Protein AF-A0A7V4E7H7-F1 (afdb_monomer)

Structure (mmCIF, N/CA/C/O backbone):
data_AF-A0A7V4E7H7-F1
#
_entry.id   AF-A0A7V4E7H7-F1
#
loop_
_atom_site.group_PDB
_atom_site.id
_atom_site.type_symbol
_atom_site.label_atom_id
_atom_site.label_alt_id
_atom_site.label_comp_id
_atom_site.label_asym_id
_atom_site.label_entity_id
_atom_site.label_seq_id
_atom_site.pdbx_PDB_ins_code
_atom_site.Cartn_x
_atom_site.Cartn_y
_atom_site.Cartn_z
_atom_site.occupancy
_atom_site.B_iso_or_equiv
_atom_site.auth_seq_id
_atom_site.auth_comp_id
_atom_site.auth_asym_id
_atom_site.auth_atom_id
_atom_site.pdbx_PDB_model_num
ATOM 1 N N . PRO A 1 1 ? 11.490 8.007 11.553 1.00 39.88 1 PRO A N 1
ATOM 2 C CA . PRO A 1 1 ? 11.830 9.048 10.558 1.00 39.88 1 PRO A CA 1
ATOM 3 C C . PRO A 1 1 ? 13.216 8.786 9.950 1.00 39.88 1 PRO A C 1
ATOM 5 O O . PRO A 1 1 ? 14.238 9.149 10.522 1.00 39.88 1 PRO A O 1
ATOM 8 N N . THR A 1 2 ? 13.261 8.087 8.823 1.00 44.75 2 THR A N 1
ATOM 9 C CA . THR A 1 2 ? 14.496 7.808 8.080 1.00 44.75 2 THR A CA 1
ATOM 10 C C . THR A 1 2 ? 14.457 8.633 6.800 1.00 44.75 2 THR A C 1
ATOM 12 O O . THR A 1 2 ? 13.704 8.314 5.892 1.00 44.75 2 THR A O 1
ATOM 15 N N . GLY A 1 3 ? 15.198 9.746 6.807 1.00 55.88 3 GLY A N 1
ATOM 16 C CA . GLY A 1 3 ? 15.092 10.848 5.844 1.00 55.88 3 GLY A CA 1
ATOM 17 C C . GLY A 1 3 ? 15.565 10.583 4.409 1.00 55.88 3 GLY A C 1
ATOM 18 O O . GLY A 1 3 ? 15.688 9.442 3.971 1.00 55.88 3 GLY A O 1
ATOM 19 N N . GLU A 1 4 ? 15.881 11.686 3.717 1.00 54.69 4 GLU A N 1
ATOM 20 C CA . GLU A 1 4 ? 16.181 11.894 2.278 1.00 54.69 4 GLU A CA 1
ATOM 21 C C . GLU A 1 4 ? 17.037 10.826 1.562 1.00 54.69 4 GLU A C 1
ATOM 23 O O . GLU A 1 4 ? 17.050 10.727 0.337 1.00 54.69 4 GLU A O 1
ATOM 28 N N . LYS A 1 5 ? 17.753 9.972 2.300 1.00 52.47 5 LYS A N 1
ATOM 29 C CA . LYS A 1 5 ? 18.496 8.827 1.752 1.00 52.47 5 LYS A CA 1
ATOM 30 C C . LYS A 1 5 ? 17.596 7.675 1.277 1.00 52.47 5 LYS A C 1
ATOM 32 O O . LYS A 1 5 ? 18.123 6.724 0.697 1.00 52.47 5 LYS A O 1
ATOM 37 N N . GLN A 1 6 ? 16.286 7.716 1.536 1.00 53.31 6 GLN A N 1
ATOM 38 C CA . GLN A 1 6 ? 15.324 6.726 1.035 1.00 53.31 6 GLN A CA 1
ATOM 39 C C . GLN A 1 6 ? 14.874 6.974 -0.415 1.00 53.31 6 GLN A C 1
ATOM 41 O O . GLN A 1 6 ? 14.474 6.016 -1.069 1.00 53.31 6 GLN A O 1
ATOM 46 N N . ASP A 1 7 ? 15.026 8.194 -0.946 1.00 55.38 7 ASP A N 1
ATOM 47 C CA . ASP A 1 7 ? 14.560 8.546 -2.300 1.00 55.38 7 ASP A CA 1
ATOM 48 C C . ASP A 1 7 ? 15.535 8.176 -3.429 1.00 55.38 7 ASP A C 1
ATOM 50 O O . ASP A 1 7 ? 15.180 8.198 -4.608 1.00 55.38 7 ASP A O 1
ATOM 54 N N . LYS A 1 8 ? 16.778 7.800 -3.107 1.00 65.00 8 LYS A N 1
ATOM 55 C CA . LYS A 1 8 ? 17.743 7.379 -4.131 1.00 65.00 8 LYS A CA 1
ATOM 56 C C . LYS A 1 8 ? 17.491 5.924 -4.525 1.00 65.00 8 LYS A C 1
ATOM 58 O O . LYS A 1 8 ? 17.772 5.015 -3.739 1.00 65.00 8 LYS A O 1
ATOM 63 N N . ARG A 1 9 ? 17.012 5.709 -5.759 1.00 77.00 9 ARG A N 1
ATOM 64 C CA . ARG A 1 9 ? 16.919 4.375 -6.376 1.00 77.00 9 ARG A CA 1
ATOM 65 C C . ARG A 1 9 ? 18.272 3.667 -6.289 1.00 77.00 9 ARG A C 1
ATOM 67 O O . ARG A 1 9 ? 19.307 4.239 -6.621 1.00 77.00 9 ARG A O 1
ATOM 74 N N . ALA A 1 10 ? 18.245 2.426 -5.823 1.00 79.44 10 ALA A N 1
ATOM 75 C CA . ALA A 1 10 ? 19.404 1.560 -5.643 1.00 79.44 10 ALA A CA 1
ATOM 76 C C . ALA A 1 10 ? 19.094 0.195 -6.266 1.00 79.44 10 ALA A C 1
ATOM 78 O O . ALA A 1 10 ? 19.062 -0.832 -5.582 1.00 79.44 10 ALA A O 1
ATOM 79 N N . VAL A 1 11 ? 18.788 0.217 -7.565 1.00 80.12 11 VAL A N 1
ATOM 80 C CA . VAL A 1 11 ? 18.582 -0.991 -8.367 1.00 80.12 11 VAL A CA 1
ATOM 81 C C . VAL A 1 11 ? 19.910 -1.745 -8.389 1.00 80.12 11 VAL A C 1
ATOM 83 O O . VAL A 1 11 ? 20.896 -1.274 -8.949 1.00 80.12 11 VAL A O 1
ATOM 86 N N . ASP A 1 12 ? 19.954 -2.879 -7.694 1.00 87.81 12 ASP A N 1
ATOM 87 C CA . ASP A 1 12 ? 21.161 -3.685 -7.510 1.00 87.81 12 ASP A CA 1
ATOM 88 C C . ASP A 1 12 ? 20.861 -5.176 -7.725 1.00 87.81 12 ASP A C 1
ATOM 90 O O . ASP A 1 12 ? 19.860 -5.539 -8.349 1.00 87.81 12 ASP A O 1
ATOM 94 N N . TRP A 1 13 ? 21.722 -6.062 -7.221 1.00 90.81 13 TRP A N 1
ATOM 95 C CA . TRP A 1 13 ? 21.566 -7.514 -7.336 1.00 90.81 13 TRP A CA 1
ATOM 96 C C . TRP A 1 13 ? 20.204 -8.038 -6.849 1.00 90.81 13 TRP A C 1
ATOM 98 O O . TRP A 1 13 ? 19.776 -9.101 -7.299 1.00 90.81 13 TRP A O 1
ATOM 108 N N . ARG A 1 14 ? 19.495 -7.310 -5.971 1.00 92.69 14 ARG A N 1
ATOM 109 C CA . ARG A 1 14 ? 18.148 -7.670 -5.497 1.00 92.69 14 ARG A CA 1
ATOM 110 C C . ARG A 1 14 ? 17.103 -7.660 -6.605 1.00 92.69 14 ARG A C 1
ATOM 112 O O . ARG A 1 14 ? 16.120 -8.387 -6.492 1.00 92.69 14 ARG A O 1
ATOM 119 N N . SER A 1 15 ? 17.330 -6.916 -7.688 1.00 91.81 15 SER A N 1
ATOM 120 C CA . SER A 1 15 ? 16.416 -6.825 -8.838 1.00 91.81 15 SER A CA 1
ATOM 121 C C . SER A 1 15 ? 16.088 -8.197 -9.426 1.00 91.81 15 SER A C 1
ATOM 123 O O . SER A 1 15 ? 14.973 -8.417 -9.888 1.00 91.81 15 SER A O 1
ATOM 125 N N . ARG A 1 16 ? 17.009 -9.166 -9.314 1.00 93.94 16 ARG A N 1
ATOM 126 C CA . ARG A 1 16 ? 16.781 -10.555 -9.742 1.00 93.94 16 ARG A CA 1
ATOM 127 C C . ARG A 1 16 ? 15.549 -11.195 -9.094 1.00 93.94 16 ARG A C 1
ATOM 129 O O . ARG A 1 16 ? 14.890 -12.008 -9.729 1.00 93.94 16 ARG A O 1
ATOM 136 N N . TYR A 1 17 ? 15.222 -10.821 -7.855 1.00 95.38 17 TYR A N 1
ATOM 137 C CA . TYR A 1 17 ? 14.056 -11.350 -7.146 1.00 95.38 17 TYR A CA 1
ATOM 138 C C . TYR A 1 17 ? 12.751 -10.740 -7.650 1.00 95.38 17 TYR A C 1
ATOM 140 O O . TYR A 1 17 ? 11.761 -11.452 -7.769 1.00 95.38 17 TYR A O 1
ATOM 148 N N . TYR A 1 18 ? 12.767 -9.451 -7.999 1.00 96.31 18 TYR A N 1
ATOM 149 C CA . TYR A 1 18 ? 11.622 -8.777 -8.613 1.00 96.31 18 TYR A CA 1
ATOM 150 C C . TYR A 1 18 ? 11.319 -9.379 -9.985 1.00 96.31 18 TYR A C 1
ATOM 152 O O . TYR A 1 18 ? 10.167 -9.6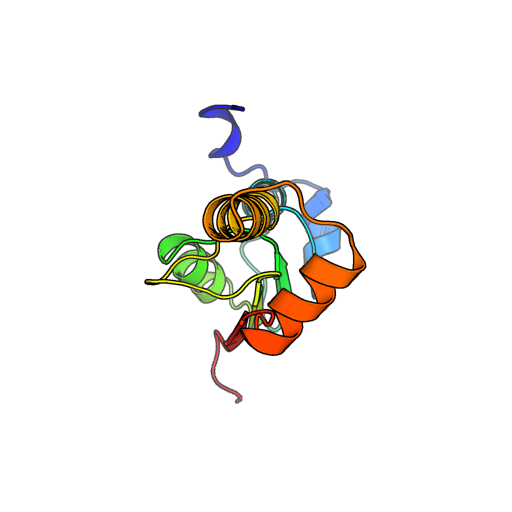61 -10.293 1.00 96.31 18 TYR A O 1
ATOM 160 N N . LEU A 1 19 ? 12.359 -9.625 -10.788 1.00 93.56 19 LEU A N 1
ATOM 161 C CA . LEU A 1 19 ? 12.221 -10.224 -12.116 1.00 93.56 19 LEU A CA 1
ATOM 162 C C . LEU A 1 19 ? 11.710 -11.669 -12.050 1.00 93.56 19 LEU A C 1
ATOM 164 O O . LEU A 1 19 ? 10.857 -12.039 -12.853 1.00 93.56 19 LEU A O 1
ATOM 168 N N . TRP A 1 20 ? 12.176 -12.457 -11.078 1.00 95.44 20 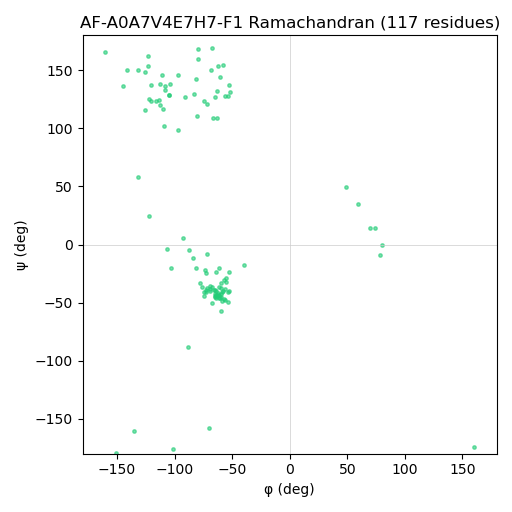TRP A N 1
ATOM 169 C CA . TRP A 1 20 ? 11.735 -13.840 -10.876 1.00 95.44 20 TRP A CA 1
ATOM 170 C C . TRP A 1 20 ? 10.288 -13.958 -10.373 1.00 95.44 20 TRP A C 1
ATOM 172 O O . TRP A 1 20 ? 9.571 -14.849 -10.811 1.00 95.44 20 TRP A O 1
ATOM 182 N N . ALA A 1 21 ? 9.857 -13.088 -9.457 1.00 96.88 21 ALA A N 1
ATOM 183 C CA . ALA A 1 21 ? 8.583 -13.256 -8.762 1.00 96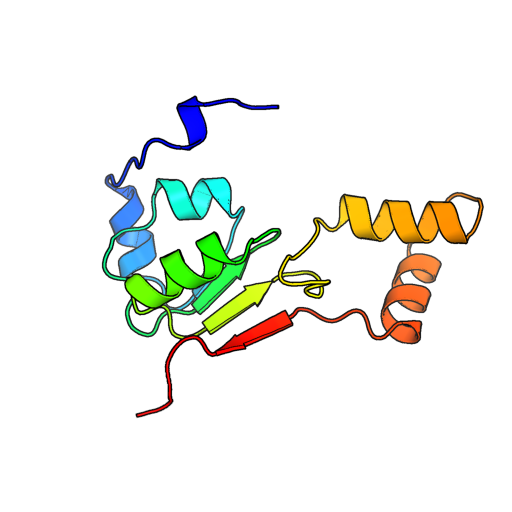.88 21 ALA A CA 1
ATOM 184 C C . ALA A 1 21 ? 7.373 -12.771 -9.577 1.00 96.88 21 ALA A C 1
ATOM 186 O O . ALA A 1 21 ? 7.424 -11.708 -10.198 1.00 96.88 21 ALA A O 1
ATOM 187 N N . ASP A 1 22 ? 6.251 -13.487 -9.491 1.00 97.31 22 ASP A N 1
ATOM 188 C CA . ASP A 1 22 ? 4.949 -13.021 -9.997 1.00 97.31 22 ASP A CA 1
ATOM 189 C C . ASP A 1 22 ? 4.292 -12.005 -9.049 1.00 97.31 22 ASP A C 1
ATOM 191 O O . ASP A 1 22 ? 3.621 -11.064 -9.480 1.00 97.31 22 ASP A O 1
ATOM 195 N N . VAL A 1 23 ? 4.523 -12.179 -7.742 1.00 98.00 23 VAL A N 1
ATOM 196 C CA . VAL A 1 23 ? 4.021 -11.314 -6.670 1.00 98.00 23 VAL A CA 1
ATOM 197 C C . VAL A 1 23 ? 5.192 -10.773 -5.859 1.00 98.00 23 VAL A C 1
ATOM 199 O O . VAL A 1 23 ? 5.986 -11.534 -5.307 1.00 98.00 23 VAL A O 1
ATOM 202 N N . VAL A 1 24 ? 5.272 -9.451 -5.741 1.00 97.75 24 VAL A N 1
ATOM 203 C CA . VAL A 1 24 ? 6.254 -8.753 -4.909 1.00 97.75 24 VAL A CA 1
ATOM 204 C C . VAL A 1 24 ? 5.534 -8.121 -3.725 1.00 97.75 24 VAL A C 1
ATOM 206 O O . VAL A 1 24 ? 4.694 -7.241 -3.903 1.00 97.75 24 VAL A O 1
ATOM 209 N N . ALA A 1 25 ? 5.865 -8.567 -2.515 1.00 97.44 25 ALA A N 1
ATOM 210 C CA . ALA A 1 25 ? 5.230 -8.109 -1.286 1.00 97.44 25 ALA A CA 1
ATOM 211 C C . ALA A 1 25 ? 6.243 -7.475 -0.327 1.00 97.44 25 ALA A C 1
ATOM 213 O O . ALA A 1 25 ? 7.340 -8.005 -0.143 1.00 97.44 25 ALA A O 1
ATOM 214 N N . GLY A 1 26 ? 5.882 -6.356 0.302 1.00 95.06 26 GLY A N 1
ATOM 215 C CA . GLY A 1 26 ? 6.744 -5.707 1.289 1.00 95.06 26 GLY A CA 1
ATOM 216 C C . GLY A 1 26 ? 6.422 -4.241 1.550 1.00 95.06 26 GLY A C 1
ATOM 217 O O . GLY A 1 26 ? 5.441 -3.694 1.046 1.00 95.06 26 GLY A O 1
ATOM 218 N N . ASP A 1 27 ? 7.275 -3.604 2.350 1.00 94.62 27 ASP A N 1
ATOM 219 C CA . ASP A 1 27 ? 7.200 -2.172 2.642 1.00 94.62 27 ASP A CA 1
ATOM 220 C C . ASP A 1 27 ? 7.414 -1.325 1.380 1.00 94.62 27 ASP A C 1
ATOM 222 O O . ASP A 1 27 ? 8.373 -1.550 0.638 1.00 94.62 27 ASP A O 1
ATOM 226 N N . TRP A 1 28 ? 6.547 -0.334 1.154 1.00 94.88 28 TRP A N 1
ATOM 227 C CA . TRP A 1 28 ? 6.547 0.444 -0.082 1.00 94.88 28 TRP A CA 1
ATOM 228 C C . TRP A 1 28 ? 7.889 1.123 -0.365 1.00 94.88 28 TRP A C 1
ATOM 230 O O . TRP A 1 28 ? 8.410 1.017 -1.477 1.00 94.88 28 TRP A O 1
ATOM 240 N N . HIS A 1 29 ? 8.484 1.781 0.631 1.00 92.38 29 HIS A N 1
ATOM 241 C CA . HIS A 1 29 ? 9.748 2.489 0.441 1.00 92.38 29 HIS A CA 1
ATOM 242 C C . HIS A 1 29 ? 10.885 1.523 0.106 1.00 92.38 29 HIS A C 1
ATOM 244 O O . HIS A 1 29 ? 11.711 1.815 -0.764 1.00 92.38 29 HIS A O 1
ATOM 250 N N . TYR A 1 30 ? 10.915 0.354 0.751 1.00 92.56 30 TYR A N 1
ATOM 251 C CA . TYR A 1 30 ? 11.890 -0.684 0.433 1.00 92.56 30 TYR A CA 1
ATOM 252 C C . TYR A 1 30 ? 11.705 -1.234 -0.984 1.00 92.56 30 TYR A C 1
ATOM 254 O O . TYR A 1 30 ? 12.683 -1.355 -1.727 1.00 92.56 30 TYR A O 1
ATOM 262 N N . LEU A 1 31 ? 10.457 -1.523 -1.370 1.00 95.19 31 LEU A N 1
ATOM 263 C CA . LEU A 1 31 ? 10.131 -2.003 -2.708 1.00 95.19 31 LEU A CA 1
ATOM 264 C C . LEU A 1 31 ? 10.547 -0.977 -3.764 1.00 95.19 31 LEU A C 1
ATOM 266 O O . LEU A 1 31 ? 11.382 -1.276 -4.614 1.00 95.19 31 LEU A O 1
ATOM 270 N N . LYS A 1 32 ? 10.036 0.255 -3.669 1.00 94.81 32 LYS A N 1
ATOM 271 C CA . LYS A 1 32 ? 10.297 1.354 -4.614 1.00 94.81 32 LYS A CA 1
ATOM 272 C C . LYS A 1 32 ? 11.790 1.598 -4.832 1.00 94.81 32 LYS A C 1
ATOM 274 O O . LYS A 1 32 ? 12.225 1.829 -5.959 1.00 94.81 32 LYS A O 1
ATOM 279 N N . ARG A 1 33 ? 12.592 1.512 -3.767 1.00 92.38 33 ARG A N 1
ATOM 280 C CA . ARG A 1 33 ? 14.042 1.739 -3.818 1.00 92.38 33 ARG A CA 1
ATOM 281 C C . ARG A 1 33 ? 14.788 0.722 -4.682 1.00 92.38 33 ARG A C 1
ATOM 283 O O . ARG A 1 33 ? 15.740 1.107 -5.364 1.00 92.38 33 ARG A O 1
ATOM 290 N N . HIS A 1 34 ? 14.401 -0.549 -4.619 1.00 93.50 34 HIS A N 1
ATOM 291 C CA . HIS A 1 34 ? 15.106 -1.658 -5.273 1.00 93.50 34 HIS A CA 1
ATOM 292 C C . HIS A 1 34 ? 14.375 -2.209 -6.506 1.00 93.50 34 HIS A C 1
ATOM 294 O O . HIS A 1 34 ? 14.909 -3.084 -7.184 1.00 93.50 34 HIS A O 1
ATOM 300 N N . MET A 1 35 ? 13.179 -1.699 -6.801 1.00 95.38 35 MET A N 1
ATOM 301 C CA . MET A 1 35 ? 12.365 -2.118 -7.936 1.00 95.38 35 MET A CA 1
ATOM 302 C C . MET A 1 35 ? 13.058 -1.779 -9.271 1.00 95.38 35 MET A C 1
ATOM 304 O O . MET A 1 35 ? 13.426 -0.612 -9.483 1.00 95.38 35 MET A O 1
ATOM 308 N N . PRO A 1 36 ? 13.232 -2.760 -10.179 1.00 94.94 36 PRO A N 1
ATOM 309 C CA . PRO A 1 36 ? 13.698 -2.501 -11.539 1.00 94.94 36 PRO A CA 1
ATOM 310 C C . PRO A 1 36 ? 12.647 -1.712 -12.335 1.00 94.94 36 PRO A C 1
ATOM 312 O O . PRO A 1 36 ? 11.514 -1.537 -11.894 1.00 94.94 36 PRO A O 1
ATOM 315 N N . ASP A 1 37 ? 13.017 -1.212 -13.512 1.00 93.44 37 ASP A N 1
ATOM 316 C CA . ASP A 1 37 ? 12.050 -0.535 -14.387 1.00 93.44 37 ASP A CA 1
ATOM 317 C C . ASP A 1 37 ? 11.076 -1.509 -15.054 1.00 93.44 37 ASP A C 1
ATOM 319 O O . ASP A 1 37 ? 9.948 -1.131 -15.344 1.00 93.44 37 ASP A O 1
ATOM 323 N N . GLU A 1 38 ? 11.469 -2.773 -15.213 1.00 92.88 38 GLU A N 1
ATOM 324 C CA . GLU A 1 38 ? 10.659 -3.804 -15.856 1.00 92.88 38 GLU A CA 1
ATOM 325 C C . GLU A 1 38 ? 9.892 -4.656 -14.840 1.00 92.88 38 GLU A C 1
ATOM 327 O O . GLU A 1 38 ? 10.426 -5.600 -14.256 1.00 92.88 38 GLU A O 1
ATOM 332 N N . MET A 1 39 ? 8.613 -4.331 -14.636 1.00 97.12 39 MET A N 1
ATOM 333 C CA . MET A 1 39 ? 7.700 -5.038 -13.730 1.00 97.12 39 MET A CA 1
ATOM 334 C C . MET A 1 39 ? 6.447 -5.578 -14.445 1.00 97.12 39 MET A C 1
ATOM 336 O O . MET A 1 39 ? 5.410 -5.798 -13.815 1.00 97.12 39 MET A O 1
ATOM 340 N N . TRP A 1 40 ? 6.547 -5.810 -15.757 1.00 96.00 40 TRP A N 1
ATOM 341 C CA . TRP A 1 40 ? 5.435 -6.196 -16.628 1.00 96.00 40 TRP A CA 1
ATOM 342 C C . TRP A 1 40 ? 4.681 -7.425 -16.116 1.00 96.00 40 TRP A C 1
ATOM 344 O O . TRP A 1 40 ? 5.272 -8.468 -15.839 1.00 96.00 40 TRP A O 1
ATOM 354 N N . GLY A 1 41 ? 3.359 -7.296 -15.996 1.00 95.19 41 GLY A N 1
ATOM 355 C CA . GLY A 1 41 ? 2.466 -8.399 -15.626 1.00 95.19 41 GLY A CA 1
ATOM 356 C C . GLY A 1 41 ? 2.446 -8.741 -14.132 1.00 95.19 41 GLY A C 1
ATOM 357 O O . GLY A 1 41 ? 1.584 -9.506 -13.701 1.00 95.19 41 GLY A O 1
ATOM 358 N N . LYS A 1 42 ? 3.349 -8.163 -13.331 1.00 97.50 42 LYS A N 1
ATOM 359 C CA . LYS A 1 42 ? 3.533 -8.521 -11.919 1.00 97.50 42 LYS A CA 1
ATOM 360 C C . LYS A 1 42 ? 2.491 -7.880 -11.015 1.00 97.50 42 LYS A C 1
ATOM 362 O O . LYS A 1 42 ? 1.887 -6.857 -11.346 1.00 97.50 42 LYS A O 1
ATOM 367 N N . MET A 1 43 ? 2.324 -8.466 -9.836 1.00 98.38 43 MET A N 1
ATOM 368 C CA . MET A 1 43 ? 1.467 -7.948 -8.777 1.00 98.38 43 MET A CA 1
ATOM 369 C C . MET A 1 43 ? 2.310 -7.400 -7.625 1.00 98.38 43 MET A C 1
ATOM 371 O O . MET A 1 43 ? 3.278 -8.032 -7.204 1.00 98.38 43 MET A O 1
ATOM 375 N N . VAL A 1 44 ? 1.942 -6.232 -7.099 1.00 98.38 44 VAL A N 1
ATOM 376 C CA . VAL A 1 44 ? 2.606 -5.610 -5.945 1.00 98.38 44 VAL A CA 1
ATOM 377 C C . VAL A 1 44 ? 1.644 -5.569 -4.765 1.00 98.38 44 VAL A C 1
ATOM 379 O O . VAL A 1 44 ? 0.560 -5.008 -4.885 1.00 98.38 44 VAL A O 1
ATOM 382 N N . LEU A 1 45 ? 2.042 -6.137 -3.626 1.00 98.19 45 LEU A N 1
ATOM 383 C CA . LEU A 1 45 ? 1.307 -6.078 -2.360 1.00 98.19 45 LEU A CA 1
ATOM 384 C C . LEU A 1 45 ? 2.094 -5.244 -1.349 1.00 98.19 45 LEU A C 1
ATOM 386 O O . LEU A 1 45 ? 3.227 -5.574 -1.003 1.00 98.19 45 LEU A O 1
ATOM 390 N N . THR A 1 46 ? 1.513 -4.154 -0.857 1.00 97.31 46 THR A N 1
ATOM 391 C CA . THR A 1 46 ? 2.237 -3.230 0.023 1.00 97.31 46 THR A CA 1
ATOM 392 C C . THR A 1 46 ? 1.327 -2.503 1.017 1.00 97.31 46 THR A C 1
ATOM 394 O O . THR A 1 46 ? 0.127 -2.756 1.080 1.00 97.31 46 THR A O 1
ATOM 397 N N . ASN A 1 47 ? 1.904 -1.630 1.840 1.00 94.94 47 ASN A N 1
ATOM 398 C CA . ASN A 1 47 ? 1.219 -0.889 2.894 1.00 94.94 47 ASN A CA 1
ATOM 399 C C . ASN A 1 47 ? 0.627 0.439 2.375 1.00 94.94 47 ASN A C 1
ATOM 401 O O . ASN A 1 47 ? -0.530 0.516 1.952 1.00 94.94 47 ASN A O 1
ATOM 405 N N . THR A 1 48 ? 1.421 1.503 2.410 1.00 93.06 48 THR A N 1
ATOM 406 C CA . THR A 1 48 ? 1.029 2.888 2.157 1.00 93.06 48 THR A CA 1
ATOM 407 C C . THR A 1 48 ? 1.508 3.328 0.789 1.00 93.06 48 THR A C 1
ATOM 409 O O . THR A 1 48 ? 2.692 3.213 0.489 1.00 93.06 48 THR A O 1
ATOM 412 N N . THR A 1 49 ? 0.611 3.875 -0.021 1.00 95.56 49 THR A N 1
ATOM 413 C CA . THR A 1 49 ? 0.936 4.402 -1.350 1.00 95.56 49 THR A CA 1
ATOM 414 C C . THR A 1 49 ? 0.149 5.672 -1.630 1.00 95.56 49 THR A C 1
ATOM 416 O O . THR A 1 49 ? -0.978 5.853 -1.153 1.00 95.56 49 THR A O 1
ATOM 419 N N . THR A 1 50 ? 0.746 6.542 -2.434 1.00 95.62 50 THR A N 1
ATOM 420 C CA . THR A 1 50 ? 0.156 7.788 -2.924 1.00 95.62 50 THR A CA 1
ATOM 421 C C . THR A 1 50 ? -0.344 7.649 -4.365 1.00 95.62 50 THR A C 1
ATOM 423 O O . THR A 1 50 ? -0.337 6.548 -4.921 1.00 95.62 50 THR A O 1
ATOM 426 N N . GLU A 1 51 ? -0.832 8.731 -4.973 1.00 95.00 51 GLU A N 1
ATOM 427 C CA . GLU A 1 51 ? -1.185 8.739 -6.401 1.00 95.00 51 GLU A CA 1
ATOM 428 C C . GLU A 1 51 ? 0.065 8.707 -7.286 1.00 95.00 51 GLU A C 1
ATOM 430 O O . GLU A 1 51 ? 0.099 7.994 -8.289 1.00 95.00 51 GLU A O 1
ATOM 435 N N . GLU A 1 52 ? 1.128 9.399 -6.873 1.00 95.44 52 GLU A N 1
ATOM 436 C CA . GLU A 1 52 ? 2.424 9.374 -7.551 1.00 95.44 52 GLU A CA 1
ATOM 437 C C . GLU A 1 52 ? 3.025 7.964 -7.552 1.00 95.44 52 GLU A C 1
ATOM 439 O O . GLU A 1 52 ? 3.615 7.532 -8.540 1.00 95.44 52 GLU A O 1
ATOM 444 N N . ASP A 1 53 ? 2.831 7.213 -6.468 1.00 96.12 53 ASP A N 1
ATOM 445 C CA . ASP A 1 53 ? 3.261 5.820 -6.371 1.00 96.12 53 ASP A CA 1
ATOM 446 C C . ASP A 1 53 ? 2.469 4.897 -7.310 1.00 96.12 53 ASP A C 1
ATOM 448 O O . ASP A 1 53 ? 3.034 3.988 -7.918 1.00 96.12 53 ASP A O 1
ATOM 452 N N . VAL A 1 54 ? 1.168 5.151 -7.486 1.00 96.81 54 VAL A N 1
ATOM 453 C CA . VAL A 1 54 ? 0.342 4.431 -8.469 1.00 96.81 54 VAL A CA 1
ATOM 454 C C . VAL A 1 54 ? 0.820 4.728 -9.891 1.00 96.81 54 VAL A C 1
ATOM 456 O O . VAL A 1 54 ? 0.963 3.802 -10.691 1.00 96.81 54 VAL A O 1
ATOM 459 N N . ALA A 1 55 ? 1.112 5.992 -10.208 1.00 96.69 55 ALA A N 1
ATOM 460 C CA . ALA A 1 55 ? 1.669 6.378 -11.504 1.00 96.69 55 ALA A CA 1
ATOM 461 C C . ALA A 1 55 ? 3.040 5.721 -11.751 1.00 96.69 55 ALA A C 1
ATOM 463 O O . ALA A 1 55 ? 3.267 5.155 -12.819 1.00 96.69 55 ALA A O 1
ATOM 464 N N . PHE A 1 56 ? 3.907 5.705 -10.735 1.00 96.31 56 PHE A N 1
ATOM 465 C CA . PHE A 1 56 ? 5.213 5.043 -10.772 1.00 96.31 56 PHE A CA 1
ATOM 466 C C . PHE A 1 56 ? 5.110 3.543 -11.090 1.00 96.31 56 PHE A C 1
ATOM 468 O O . PHE A 1 56 ? 5.938 3.012 -11.833 1.00 96.31 56 PHE A O 1
ATOM 475 N N . LEU A 1 57 ? 4.111 2.852 -10.529 1.00 97.38 57 LEU A N 1
ATOM 476 C CA . LEU A 1 57 ? 3.869 1.429 -10.781 1.00 97.38 57 LEU A CA 1
ATOM 477 C C . LEU A 1 57 ? 3.291 1.179 -12.178 1.00 97.38 57 LEU A C 1
ATOM 479 O O . LEU A 1 57 ? 3.702 0.226 -12.841 1.00 97.38 57 LEU A O 1
ATOM 483 N N . ARG A 1 58 ? 2.381 2.047 -12.642 1.00 96.94 58 ARG A N 1
ATOM 484 C CA . ARG A 1 58 ? 1.825 1.982 -14.003 1.00 96.94 58 ARG A CA 1
ATOM 485 C C . ARG A 1 58 ? 2.904 2.113 -15.070 1.00 96.94 58 ARG A C 1
ATOM 487 O O . ARG A 1 58 ? 2.921 1.313 -15.997 1.00 96.94 58 ARG A O 1
ATOM 494 N N . GLU A 1 59 ? 3.815 3.071 -14.911 1.00 96.31 59 GLU A N 1
ATOM 495 C CA . GLU A 1 59 ? 4.935 3.302 -15.835 1.00 96.31 59 GLU A CA 1
ATOM 496 C C . GLU A 1 59 ? 5.820 2.053 -16.013 1.00 96.31 59 GLU A C 1
ATOM 498 O O . GLU A 1 59 ? 6.368 1.824 -17.085 1.00 96.31 59 GLU A O 1
ATOM 503 N N . ARG A 1 60 ? 5.917 1.211 -14.977 1.00 95.81 60 ARG A N 1
ATOM 504 C CA . ARG A 1 60 ? 6.756 -0.003 -14.950 1.00 95.81 60 ARG A CA 1
ATOM 505 C C . ARG A 1 60 ? 6.026 -1.268 -15.392 1.00 95.81 60 ARG A C 1
ATOM 507 O O . ARG A 1 60 ? 6.562 -2.366 -15.261 1.00 95.81 60 ARG A O 1
ATOM 514 N N . GLY A 1 61 ? 4.782 -1.142 -15.850 1.00 96.69 61 GLY A N 1
ATOM 515 C CA . GLY A 1 61 ? 3.990 -2.269 -16.340 1.00 96.69 61 GLY A CA 1
ATOM 516 C C . GLY A 1 61 ? 3.451 -3.205 -15.252 1.00 96.69 61 GLY A C 1
ATOM 517 O O . GLY A 1 61 ? 2.991 -4.301 -15.578 1.00 96.69 61 GLY A O 1
ATOM 518 N N . VAL A 1 62 ? 3.469 -2.805 -13.972 1.00 98.00 62 VAL A N 1
ATOM 519 C CA . VAL A 1 62 ? 2.824 -3.584 -12.898 1.00 98.00 62 VAL A CA 1
ATOM 520 C C . VAL A 1 62 ? 1.358 -3.776 -13.260 1.00 98.00 62 VAL A C 1
ATOM 522 O O . VAL A 1 62 ? 0.675 -2.796 -13.545 1.00 98.00 62 VAL A O 1
ATOM 525 N N . LYS A 1 63 ? 0.874 -5.023 -13.241 1.00 97.94 63 LYS A N 1
ATOM 526 C CA . LYS A 1 63 ? -0.507 -5.366 -13.606 1.00 97.94 63 LYS A CA 1
ATOM 527 C C . LYS A 1 63 ? -1.490 -4.959 -12.518 1.00 97.94 63 LYS A C 1
ATOM 529 O O . LYS A 1 63 ? -2.547 -4.414 -12.819 1.00 97.94 63 LYS A O 1
ATOM 534 N N . ARG A 1 64 ? -1.156 -5.234 -11.256 1.00 98.00 64 ARG A N 1
ATOM 535 C CA . ARG A 1 64 ? -2.070 -5.021 -10.129 1.00 98.00 64 ARG A CA 1
ATOM 536 C C . ARG A 1 64 ? -1.334 -4.563 -8.877 1.00 98.00 64 ARG A C 1
ATOM 538 O O . ARG A 1 64 ? -0.295 -5.116 -8.522 1.00 98.00 64 ARG A O 1
ATOM 545 N N . LEU A 1 65 ? -1.908 -3.578 -8.196 1.00 97.94 65 LEU A N 1
ATOM 546 C CA . LEU A 1 65 ? -1.494 -3.110 -6.877 1.00 97.94 65 LEU A CA 1
ATOM 547 C C . LEU A 1 65 ? -2.530 -3.538 -5.836 1.00 97.94 65 LEU A C 1
ATOM 549 O O . LEU A 1 65 ? -3.728 -3.333 -6.023 1.00 97.94 65 LEU A O 1
ATOM 553 N N . ILE A 1 66 ? -2.057 -4.096 -4.729 1.00 97.88 66 ILE A N 1
ATOM 554 C CA . ILE A 1 66 ? -2.851 -4.451 -3.559 1.00 97.88 66 ILE A CA 1
ATOM 555 C C . ILE A 1 66 ? -2.292 -3.686 -2.360 1.00 97.88 66 ILE A C 1
ATOM 557 O O . ILE A 1 66 ? -1.110 -3.822 -2.041 1.00 97.88 66 ILE A O 1
ATOM 561 N N . THR A 1 67 ? -3.121 -2.895 -1.680 1.00 96.94 67 THR A N 1
ATOM 562 C CA . THR A 1 67 ? -2.744 -2.274 -0.401 1.00 96.94 67 THR A CA 1
ATOM 563 C C . THR A 1 67 ? -3.417 -2.991 0.756 1.00 96.94 67 THR A C 1
ATOM 565 O O . THR A 1 67 ? -4.593 -3.334 0.663 1.00 96.94 67 THR A O 1
ATOM 568 N N . THR A 1 68 ? -2.694 -3.216 1.856 1.00 93.56 68 THR A N 1
ATOM 569 C CA . THR A 1 68 ? -3.211 -3.940 3.037 1.00 93.56 68 THR A CA 1
ATOM 570 C C . THR A 1 68 ? -4.406 -3.253 3.698 1.00 93.56 68 THR A C 1
ATOM 572 O O . THR A 1 68 ? -5.161 -3.898 4.417 1.00 93.56 68 THR A O 1
ATOM 575 N N . THR A 1 69 ? -4.591 -1.959 3.444 1.00 93.06 69 THR A N 1
ATOM 576 C CA . THR A 1 69 ? -5.713 -1.143 3.916 1.00 93.06 69 THR A CA 1
ATOM 577 C C . THR A 1 69 ? -6.453 -0.487 2.741 1.00 93.06 69 THR A C 1
ATOM 579 O O . THR A 1 69 ? -5.892 -0.386 1.638 1.00 93.06 69 THR A O 1
ATOM 582 N N . PRO A 1 70 ? -7.701 -0.019 2.950 1.00 91.69 70 PRO A N 1
ATOM 583 C CA . PRO A 1 70 ? -8.429 0.762 1.956 1.00 91.69 70 PRO A CA 1
ATOM 584 C C . PRO A 1 70 ? -7.684 2.039 1.553 1.00 91.69 70 PRO A C 1
ATOM 586 O O . PRO A 1 70 ? -6.924 2.617 2.335 1.00 91.69 70 PRO A O 1
ATOM 589 N N . ARG A 1 71 ? -7.964 2.529 0.341 1.00 90.81 71 ARG A N 1
ATOM 590 C CA . ARG A 1 71 ? -7.534 3.866 -0.082 1.00 90.81 71 ARG A CA 1
ATOM 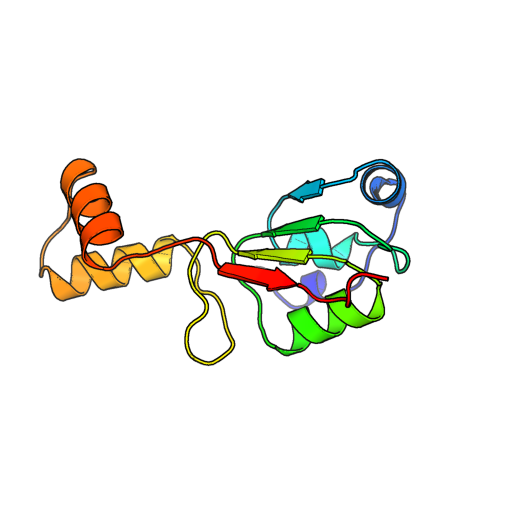591 C C . ARG A 1 71 ? -8.607 4.893 0.259 1.00 90.81 71 ARG A C 1
ATOM 593 O O . ARG A 1 71 ? -9.749 4.754 -0.162 1.00 90.81 71 ARG A O 1
ATOM 600 N N . LEU A 1 72 ? -8.224 5.950 0.964 1.00 88.44 72 LEU A N 1
ATOM 601 C CA . LEU A 1 72 ? -9.076 7.078 1.325 1.00 88.44 72 LEU A CA 1
ATOM 602 C C . LEU A 1 72 ? -8.517 8.332 0.643 1.00 88.44 72 LEU A C 1
ATOM 604 O O . LEU A 1 72 ? -7.342 8.653 0.819 1.00 88.44 72 LEU A O 1
ATOM 608 N N . ASN A 1 73 ? -9.338 9.024 -0.154 1.00 87.31 73 ASN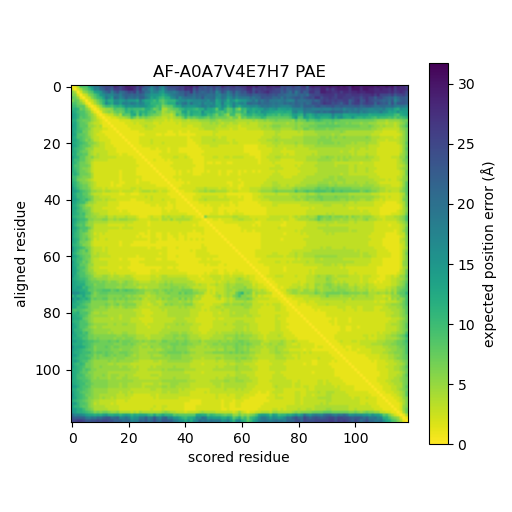 A N 1
ATOM 609 C CA . ASN A 1 73 ? -8.941 10.229 -0.902 1.00 87.31 73 ASN A CA 1
ATOM 610 C C . ASN A 1 73 ? -7.627 10.055 -1.690 1.00 87.31 73 ASN A C 1
ATOM 612 O O . ASN A 1 73 ? -6.695 10.844 -1.555 1.00 87.31 73 ASN A O 1
ATOM 616 N N . GLY A 1 74 ? -7.524 8.971 -2.462 1.00 86.19 74 GLY A N 1
ATOM 617 C CA . GLY A 1 74 ? -6.372 8.732 -3.334 1.00 86.19 74 GLY A CA 1
ATOM 618 C C . GLY A 1 74 ? -5.128 8.162 -2.643 1.00 86.19 74 GLY A C 1
ATOM 619 O O . GLY A 1 74 ? -4.157 7.867 -3.336 1.00 86.19 74 GLY A O 1
ATOM 620 N N . ARG A 1 75 ? -5.128 7.913 -1.322 1.00 91.94 75 ARG A N 1
ATOM 621 C CA . ARG A 1 75 ? -3.974 7.348 -0.587 1.00 91.94 75 ARG A CA 1
ATOM 622 C C . ARG A 1 75 ? -4.347 6.184 0.327 1.00 91.94 75 ARG A C 1
ATOM 624 O O . ARG A 1 75 ? -5.454 6.156 0.851 1.00 91.94 75 ARG A O 1
ATOM 631 N N . SER A 1 76 ? -3.427 5.246 0.554 1.00 90.88 76 SER A N 1
ATOM 632 C CA . SER A 1 76 ? -3.577 4.236 1.616 1.00 90.88 76 SER A CA 1
ATOM 633 C C . SER A 1 76 ? -2.826 4.635 2.886 1.00 90.88 76 SER A C 1
ATOM 635 O O . SER A 1 76 ? -1.760 5.252 2.833 1.00 90.88 76 SER A O 1
ATOM 637 N N . PHE A 1 77 ? -3.389 4.265 4.034 1.00 90.94 77 PHE A N 1
ATOM 638 C CA . PHE A 1 77 ? -2.844 4.561 5.359 1.00 90.94 77 PHE A CA 1
ATOM 639 C C . PHE A 1 77 ? -2.337 3.287 6.030 1.00 90.94 77 PHE A C 1
ATOM 641 O O . PHE A 1 77 ? -2.888 2.209 5.827 1.00 90.94 77 PHE A O 1
ATOM 648 N N . GLY A 1 78 ? -1.271 3.396 6.821 1.00 90.62 78 GLY A N 1
ATOM 649 C CA . GLY A 1 78 ? -0.712 2.245 7.527 1.00 90.62 78 GLY A CA 1
ATOM 650 C C . GLY A 1 78 ? -1.717 1.651 8.513 1.00 90.62 78 GLY A C 1
ATOM 651 O O . GLY A 1 78 ? -2.587 2.361 9.020 1.00 90.62 78 GLY A O 1
ATOM 652 N N . THR A 1 79 ? -1.579 0.357 8.809 1.00 91.88 79 THR A N 1
ATOM 653 C CA . THR A 1 79 ? -2.446 -0.340 9.773 1.00 91.88 79 THR A CA 1
ATOM 654 C C . THR A 1 79 ? -2.475 0.378 11.120 1.00 91.88 79 THR A C 1
ATOM 656 O O . THR A 1 79 ? -3.552 0.624 11.641 1.00 91.88 79 THR A O 1
ATOM 659 N N . ASN A 1 80 ? -1.324 0.868 11.588 1.00 92.62 80 ASN A N 1
ATOM 660 C CA . ASN A 1 80 ? -1.207 1.661 12.813 1.00 92.62 80 ASN A CA 1
ATOM 661 C C . ASN A 1 80 ? -2.094 2.921 12.834 1.00 92.62 80 ASN A C 1
ATOM 663 O O . ASN A 1 80 ? -2.638 3.277 13.874 1.00 92.62 80 ASN A O 1
ATOM 667 N N . VAL A 1 81 ? -2.245 3.614 11.700 1.00 93.12 81 VAL A N 1
ATOM 668 C CA . VAL A 1 81 ? -3.113 4.798 11.592 1.00 93.12 81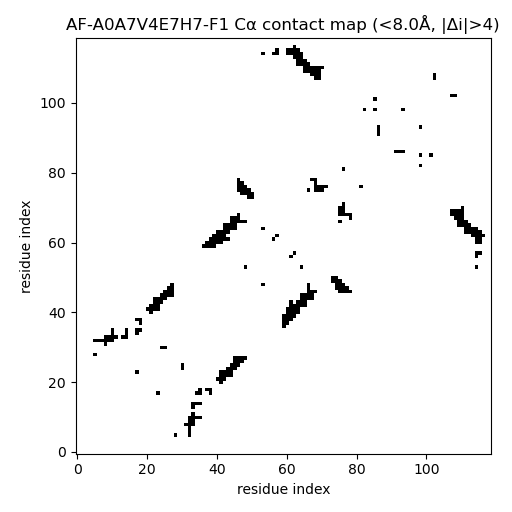 VAL A CA 1
ATOM 669 C C . VAL A 1 81 ? -4.581 4.379 11.609 1.00 93.12 81 VAL A C 1
ATOM 671 O O . VAL A 1 81 ? -5.394 5.029 12.264 1.00 93.12 81 VAL A O 1
ATOM 674 N N . MET A 1 82 ? -4.916 3.283 10.924 1.00 93.12 82 MET A N 1
ATOM 675 C CA . MET A 1 82 ? -6.274 2.735 10.924 1.00 93.12 82 MET A CA 1
ATOM 676 C C . MET A 1 82 ? -6.683 2.245 12.321 1.00 93.12 82 MET A C 1
ATOM 678 O O . MET A 1 82 ? -7.784 2.542 12.771 1.00 93.12 82 MET A O 1
ATOM 682 N N . GLU A 1 83 ? -5.793 1.565 13.042 1.00 94.25 83 GLU A N 1
ATOM 683 C CA . GLU A 1 83 ? -6.006 1.129 14.428 1.00 94.25 83 GLU A CA 1
ATOM 684 C C . GLU A 1 83 ? -6.161 2.326 15.370 1.00 94.25 83 GLU A C 1
ATOM 686 O O . GLU A 1 83 ? -7.110 2.375 16.152 1.00 94.25 83 GLU A O 1
ATOM 691 N N . ALA A 1 84 ? -5.292 3.336 15.249 1.00 94.94 84 ALA A N 1
ATOM 692 C CA . ALA A 1 84 ? -5.382 4.555 16.048 1.00 94.94 84 ALA A CA 1
ATOM 693 C C . ALA A 1 84 ? -6.709 5.300 15.830 1.00 94.94 84 ALA A C 1
ATOM 695 O O . ALA A 1 84 ? -7.282 5.816 16.789 1.00 94.94 84 ALA A O 1
ATOM 696 N N . LEU A 1 85 ? -7.230 5.325 14.597 1.00 93.69 85 LEU A N 1
ATOM 697 C CA . LEU A 1 85 ? -8.554 5.873 14.299 1.00 93.69 85 LEU A CA 1
ATOM 698 C C . LEU A 1 85 ? -9.655 5.111 15.049 1.00 93.69 85 LEU A C 1
ATOM 700 O O . LEU A 1 85 ? -10.517 5.739 15.661 1.00 93.69 85 LEU A O 1
ATOM 704 N N . LEU A 1 86 ? -9.622 3.776 15.033 1.00 95.06 86 LEU A N 1
ATOM 705 C CA . LEU A 1 86 ? -10.607 2.950 15.738 1.00 95.06 86 LEU A CA 1
ATOM 706 C C . LEU A 1 86 ? -10.553 3.168 17.254 1.00 95.06 86 LEU A C 1
ATOM 708 O O . LEU A 1 86 ? -11.595 3.352 17.879 1.00 95.06 86 LEU A O 1
ATOM 712 N N . VAL A 1 87 ? -9.352 3.217 17.832 1.00 97.00 87 VAL A N 1
ATOM 713 C CA . VAL A 1 87 ? -9.138 3.512 19.258 1.00 97.00 87 VAL A CA 1
ATOM 714 C C . VAL A 1 87 ? -9.656 4.905 19.619 1.00 97.00 87 VAL A C 1
ATOM 716 O O . VAL A 1 87 ? -10.372 5.061 20.609 1.00 97.00 87 VAL A O 1
ATOM 719 N N . ALA A 1 88 ? -9.350 5.919 18.805 1.00 96.44 88 ALA A N 1
ATOM 720 C CA . ALA A 1 88 ? -9.807 7.287 19.035 1.00 96.44 88 ALA A CA 1
ATOM 721 C C . ALA A 1 88 ? -11.339 7.399 18.989 1.00 96.44 88 ALA A C 1
ATOM 723 O O . ALA A 1 88 ? -11.927 8.066 19.838 1.00 96.44 88 ALA A O 1
ATOM 724 N N . LEU A 1 89 ? -11.987 6.716 18.039 1.00 92.94 89 LEU A N 1
ATOM 725 C CA . LEU A 1 89 ? -13.448 6.676 17.928 1.00 92.94 89 LEU A CA 1
ATOM 726 C C . LEU A 1 89 ? -14.103 5.891 19.071 1.00 92.94 89 LEU A C 1
ATOM 728 O O . LEU A 1 89 ? -15.177 6.268 19.533 1.00 92.94 89 LEU A O 1
ATOM 732 N N . ALA A 1 90 ? -13.466 4.818 19.540 1.00 94.56 90 ALA A N 1
ATOM 733 C CA . ALA A 1 90 ? -13.951 4.033 20.670 1.00 94.56 90 ALA A CA 1
ATOM 734 C C . ALA A 1 90 ? -13.764 4.743 22.022 1.00 94.56 90 ALA A C 1
ATOM 736 O O . ALA A 1 90 ? -14.443 4.399 22.990 1.00 94.56 90 ALA A O 1
ATOM 737 N N . GLY A 1 91 ? -12.839 5.707 22.106 1.00 96.44 91 GLY A N 1
ATOM 738 C CA . GLY A 1 91 ? -12.507 6.426 23.338 1.00 96.44 91 GLY A CA 1
ATOM 7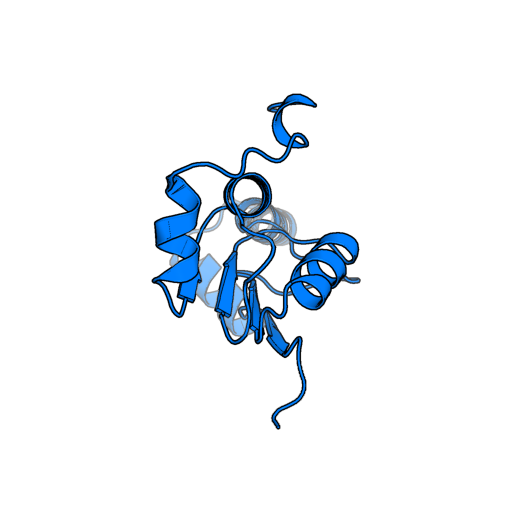39 C C . GLY A 1 91 ? -11.776 5.570 24.377 1.00 96.44 91 GLY A C 1
ATOM 740 O O . GLY A 1 91 ? -11.701 5.952 25.544 1.00 96.44 91 GLY A O 1
ATOM 741 N N . ARG A 1 92 ? -11.263 4.403 23.973 1.00 97.25 92 ARG A N 1
ATOM 742 C CA . ARG A 1 92 ? -10.527 3.458 24.818 1.00 97.25 92 ARG A CA 1
ATOM 743 C C . ARG A 1 92 ? -9.687 2.510 23.970 1.00 97.25 92 ARG A C 1
ATOM 745 O O . ARG A 1 92 ? -9.916 2.372 22.771 1.00 97.25 92 ARG A O 1
ATOM 752 N N . GLU A 1 93 ? -8.763 1.818 24.623 1.00 96.56 93 GLU A N 1
ATOM 753 C CA . GLU A 1 93 ? -8.032 0.711 24.014 1.00 96.56 93 GLU A CA 1
ATOM 754 C C . GLU A 1 93 ? -8.989 -0.413 23.582 1.00 96.56 93 GLU A C 1
ATOM 756 O O . GLU A 1 93 ? -10.019 -0.666 24.224 1.00 96.56 93 GLU A O 1
ATOM 761 N N . LEU A 1 94 ? -8.653 -1.047 22.460 1.00 97.31 94 LEU A N 1
ATOM 762 C CA . LEU A 1 94 ? -9.422 -2.118 21.841 1.00 97.31 94 LEU A CA 1
ATOM 763 C C . LEU A 1 94 ? -8.651 -3.434 21.929 1.00 97.31 94 LEU A C 1
ATOM 765 O O . LEU A 1 94 ? -7.446 -3.468 21.681 1.00 97.31 94 LEU A O 1
ATOM 769 N N . GLY A 1 95 ? -9.361 -4.514 22.248 1.00 97.38 95 GLY A N 1
ATOM 770 C CA . GLY A 1 95 ? -8.840 -5.874 22.123 1.00 97.38 95 GLY A CA 1
ATOM 771 C C . GLY A 1 95 ? -8.889 -6.394 20.682 1.00 97.38 95 GLY A C 1
ATOM 772 O O . GLY A 1 95 ? -9.561 -5.829 19.818 1.00 97.38 95 GLY A O 1
ATOM 773 N N . GLU A 1 96 ? -8.219 -7.519 20.429 1.00 96.31 96 GLU A N 1
ATOM 774 C CA . GLU A 1 96 ? -8.161 -8.172 19.110 1.00 96.31 96 GLU A CA 1
ATOM 775 C C . GLU A 1 96 ? -9.551 -8.451 18.515 1.00 96.31 96 GLU A C 1
ATOM 777 O O . GLU A 1 96 ? -9.835 -8.059 17.382 1.00 96.31 96 GLU A O 1
ATOM 782 N N . GLU A 1 97 ? -10.451 -9.061 19.292 1.00 97.56 97 GLU A N 1
ATOM 783 C CA . GLU A 1 97 ? -11.818 -9.372 18.846 1.00 97.56 97 GLU A CA 1
ATOM 784 C C . GLU A 1 97 ? -12.595 -8.115 18.434 1.00 97.56 97 GLU A C 1
ATOM 786 O O . GLU A 1 97 ? -13.413 -8.138 17.512 1.00 97.56 97 GLU A O 1
ATOM 791 N N . GLU A 1 98 ? -12.323 -6.990 19.091 1.00 97.06 98 GLU A N 1
ATOM 792 C CA . GLU A 1 98 ? -12.981 -5.725 18.796 1.00 97.06 98 GLU A CA 1
ATOM 793 C C . GLU A 1 98 ? -12.465 -5.115 17.501 1.00 97.06 98 GLU A C 1
ATOM 795 O O . GLU A 1 98 ? -13.270 -4.628 16.706 1.00 97.06 98 GLU A O 1
ATOM 800 N N . TYR A 1 99 ? -11.153 -5.181 17.257 1.00 96.62 99 TYR A N 1
ATOM 801 C CA . TYR A 1 99 ? -10.578 -4.795 15.972 1.00 96.62 99 TYR A CA 1
ATOM 802 C C . TYR A 1 99 ? -11.172 -5.620 14.836 1.00 96.62 99 TYR A C 1
ATOM 804 O O . TYR A 1 99 ? -11.638 -5.039 13.857 1.00 96.62 99 TYR A O 1
ATOM 812 N N . LEU A 1 100 ? -11.229 -6.948 14.978 1.00 95.56 100 LEU A N 1
ATOM 813 C CA . LEU A 1 100 ? -11.821 -7.830 13.968 1.00 95.56 100 LEU A CA 1
ATOM 814 C C . LEU A 1 100 ? -13.294 -7.488 13.713 1.00 95.56 100 LEU A C 1
ATOM 816 O O . LEU A 1 100 ? -13.713 -7.384 12.560 1.00 95.56 100 LEU A O 1
ATOM 820 N N . ARG A 1 101 ? -14.063 -7.219 14.775 1.00 96.50 101 ARG A N 1
ATOM 821 C CA . ARG A 1 101 ? -15.459 -6.779 14.661 1.00 96.50 101 ARG A CA 1
ATOM 822 C C . ARG A 1 101 ? -15.587 -5.446 13.925 1.00 96.50 101 ARG A C 1
ATOM 824 O O . ARG A 1 101 ? -16.480 -5.307 13.096 1.00 96.50 101 ARG A O 1
ATOM 831 N N . TYR A 1 102 ? -14.740 -4.458 14.217 1.00 95.56 102 TYR A N 1
ATOM 832 C CA . TYR A 1 102 ? -14.782 -3.164 13.527 1.00 95.56 102 TYR A CA 1
ATOM 833 C C . TYR A 1 102 ? -14.335 -3.262 12.071 1.00 95.56 102 TYR A C 1
ATOM 835 O O . TYR A 1 102 ? -14.938 -2.613 11.220 1.00 95.56 102 TYR A O 1
ATOM 843 N N . ILE A 1 103 ? -13.319 -4.077 11.776 1.00 93.94 103 ILE A N 1
ATOM 844 C CA . ILE A 1 103 ? -12.871 -4.360 10.408 1.00 93.94 103 ILE A CA 1
ATOM 845 C C . ILE A 1 103 ? -14.034 -4.909 9.577 1.00 93.94 103 ILE A C 1
ATOM 847 O O . ILE A 1 103 ? -14.284 -4.397 8.486 1.00 93.94 103 ILE A O 1
ATOM 851 N N . ASP A 1 104 ? -14.775 -5.884 10.110 1.00 95.12 104 ASP A N 1
ATOM 852 C CA . ASP A 1 104 ? -15.942 -6.457 9.436 1.00 95.12 104 ASP A CA 1
ATOM 853 C C . ASP A 1 104 ? -17.094 -5.444 9.313 1.00 95.12 104 ASP A C 1
ATOM 855 O O . ASP A 1 104 ? -17.578 -5.183 8.212 1.00 95.12 104 ASP A O 1
ATOM 859 N N . LEU A 1 105 ? -17.463 -4.782 10.417 1.00 95.31 105 LEU A N 1
ATOM 860 C CA . LEU A 1 105 ? -18.567 -3.814 10.467 1.00 95.31 105 LEU A CA 1
ATOM 861 C C . LEU A 1 105 ? -18.382 -2.641 9.495 1.00 95.31 105 LEU A C 1
ATOM 863 O O . LEU A 1 105 ? -19.342 -2.180 8.882 1.00 95.31 105 LEU A O 1
ATOM 867 N N . LEU A 1 106 ? -17.155 -2.134 9.381 1.00 92.50 106 LEU A N 1
ATOM 868 C CA . LEU A 1 106 ? -16.811 -1.017 8.501 1.00 92.50 106 LEU A CA 1
ATOM 869 C C . LEU A 1 106 ? -16.462 -1.479 7.080 1.00 92.50 106 LEU A C 1
ATOM 871 O O . LEU A 1 106 ? -16.202 -0.642 6.215 1.00 92.50 106 LEU A O 1
ATOM 875 N N . GLY A 1 107 ? -16.420 -2.792 6.833 1.00 92.94 107 GLY A N 1
ATOM 876 C CA . GLY A 1 107 ? -16.017 -3.356 5.551 1.00 92.94 107 GLY A CA 1
ATOM 877 C C . GLY A 1 107 ? -14.595 -2.962 5.152 1.00 92.94 107 GLY A C 1
ATOM 878 O O . GLY A 1 107 ? -14.330 -2.760 3.965 1.00 92.94 107 GLY A O 1
ATOM 879 N N . LEU A 1 108 ? -13.680 -2.828 6.120 1.00 92.81 108 LEU A N 1
ATOM 880 C CA . LEU A 1 108 ? -12.283 -2.503 5.843 1.00 92.81 108 LEU A CA 1
ATOM 881 C C . LEU A 1 108 ? -11.647 -3.679 5.107 1.00 92.81 108 LEU A C 1
ATOM 883 O O . LEU A 1 108 ? -11.419 -4.747 5.670 1.00 92.81 108 LEU A O 1
ATOM 887 N N . ARG A 1 109 ? -11.368 -3.482 3.821 1.00 93.75 109 ARG A N 1
ATOM 888 C CA . ARG A 1 109 ? -10.777 -4.496 2.950 1.00 93.75 109 ARG A CA 1
ATOM 889 C C . ARG A 1 109 ? -9.487 -3.978 2.327 1.00 93.75 109 ARG A C 1
ATOM 891 O O . ARG A 1 109 ? -9.348 -2.768 2.136 1.00 93.75 109 ARG A O 1
ATOM 898 N N . PRO A 1 110 ? -8.559 -4.873 1.961 1.00 94.50 110 PRO A N 1
ATOM 899 C CA . PRO A 1 110 ? -7.466 -4.506 1.079 1.00 94.50 110 PRO A CA 1
ATOM 900 C C . PRO A 1 110 ? -8.013 -3.844 -0.187 1.00 94.50 110 PRO A C 1
ATOM 902 O O . PRO A 1 110 ? -8.998 -4.318 -0.761 1.00 94.50 110 PRO A O 1
ATOM 905 N N . GLN A 1 111 ? -7.378 -2.765 -0.640 1.00 95.25 111 GLN A N 1
ATOM 906 C CA . GLN A 1 111 ? -7.730 -2.189 -1.933 1.00 95.25 111 GLN A CA 1
ATOM 907 C C . GLN A 1 111 ? -6.999 -2.955 -3.027 1.00 95.25 111 GLN A C 1
ATOM 909 O O . GLN A 1 111 ? -5.777 -3.079 -2.983 1.00 95.25 111 GLN A O 1
ATOM 914 N N . VAL A 1 112 ? -7.741 -3.394 -4.039 1.00 96.50 112 VAL A N 1
ATOM 915 C CA . VAL A 1 112 ? -7.186 -3.939 -5.279 1.00 96.50 112 VAL A CA 1
ATOM 916 C C . VAL A 1 112 ? -7.342 -2.898 -6.382 1.00 96.50 112 VAL A C 1
ATOM 918 O O . VAL A 1 112 ? -8.425 -2.340 -6.559 1.00 96.50 112 VAL A O 1
ATOM 921 N N . LEU A 1 113 ? -6.253 -2.602 -7.086 1.00 96.19 113 LEU A N 1
ATOM 922 C CA . LEU A 1 113 ? -6.222 -1.721 -8.248 1.00 96.19 113 LEU A CA 1
ATOM 923 C C . LEU A 1 113 ? -5.594 -2.465 -9.420 1.00 96.19 113 LEU A C 1
ATOM 925 O O . LEU A 1 113 ? -4.407 -2.794 -9.378 1.00 96.19 113 LEU A O 1
ATOM 929 N N . ASP A 1 114 ? -6.372 -2.685 -10.473 1.00 97.31 114 ASP A N 1
ATOM 930 C CA . ASP A 1 114 ? -5.828 -3.061 -11.772 1.00 97.31 114 ASP A CA 1
ATOM 931 C C . ASP A 1 114 ? -5.194 -1.817 -12.409 1.00 97.31 114 ASP A C 1
ATOM 933 O O . ASP A 1 114 ? -5.791 -0.739 -12.487 1.00 97.31 114 ASP A O 1
ATOM 937 N N . LEU A 1 115 ? -3.916 -1.936 -12.753 1.00 96.69 115 LEU A N 1
ATOM 938 C CA . LEU A 1 115 ? -3.088 -0.835 -13.240 1.00 96.69 115 LEU A CA 1
ATOM 939 C C . LEU A 1 115 ? -2.889 -0.883 -14.756 1.00 96.69 115 LEU A C 1
ATOM 941 O O . LEU A 1 115 ? -2.566 0.150 -15.337 1.00 96.69 115 LEU A O 1
ATOM 945 N N . GLN A 1 116 ? -3.101 -2.050 -15.362 1.00 93.50 116 GLN A N 1
ATOM 946 C CA . GLN A 1 116 ? -3.100 -2.282 -16.805 1.00 93.50 116 GLN A CA 1
ATOM 947 C C . GLN A 1 116 ? -4.419 -2.954 -17.190 1.00 93.50 116 GLN A C 1
ATOM 949 O O . GLN A 1 116 ? -4.967 -3.721 -16.395 1.00 93.50 116 GLN A O 1
ATOM 954 N N . GLU A 1 117 ? -4.911 -2.684 -18.397 1.00 80.56 117 GLU A N 1
ATOM 955 C CA . GLU A 1 117 ? -6.071 -3.389 -18.946 1.00 80.56 117 GLU A CA 1
ATOM 956 C C . GLU A 1 117 ? -5.723 -4.857 -19.237 1.00 80.56 117 GLU A C 1
ATOM 958 O O . GLU A 1 117 ? -4.567 -5.204 -19.503 1.00 80.56 117 GLU A O 1
ATOM 963 N N . GLU A 1 118 ? -6.717 -5.741 -19.146 1.00 63.75 118 GLU A N 1
ATOM 964 C CA . GLU A 1 118 ? -6.559 -7.119 -19.611 1.00 63.75 118 GLU A CA 1
ATOM 965 C C . GLU A 1 118 ? -6.523 -7.107 -21.144 1.00 63.75 118 GLU A C 1
ATOM 967 O O . GLU A 1 118 ? -7.437 -6.583 -21.778 1.00 63.75 118 GLU A O 1
ATOM 972 N N . ALA A 1 119 ? -5.423 -7.614 -21.711 1.00 55.00 119 ALA A N 1
ATOM 973 C CA . ALA A 1 119 ? -5.240 -7.768 -23.154 1.00 55.00 119 ALA A CA 1
ATOM 974 C C . ALA A 1 119 ? -6.143 -8.866 -23.733 1.00 55.00 119 ALA A C 1
ATOM 976 O O . ALA A 1 119 ? -6.359 -9.878 -23.023 1.00 55.00 119 ALA A O 1
#

Mean predicted aligned error: 5.1 Å
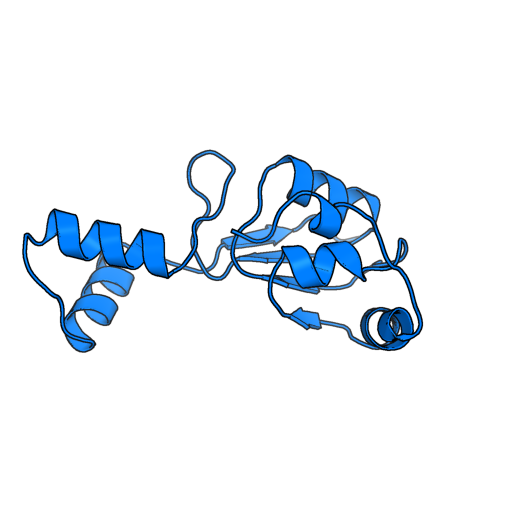
Nearest PDB structures (foldseek):
  6hb0-assembly2_B  TM=3.591E-01  e=3.832E-02  Mycolicibacterium smegmatis MC2 155
  6hyh-assembly1_A  TM=3.786E-01  e=3.559E-01  Mycolicibacterium smegmatis MC2 155
  2qvc-assembly2_D  TM=3.427E-01  e=6.419E-01  Thermotoga maritima MSB8
  7x0p-assembly1_A  TM=3.947E-01  e=2.715E+00  Acetivibrio thermocellus
  5ocp-assembly2_B  TM=3.177E-01  e=1.410E+00  Shewanella sp. ANA-3

Organism: NCBI:txid1214928

Secondary structure (DSSP, 8-state):
---GGGSS----TTHHHHHH-SEEES-HHHHHHH--S--TT-EEEES---HHHHHHHHHTT--EEEESS-EETTEE--HHHHHHHHHHHHTS---HHHHHHHHHHTT---EEEE-S---

Foldseek 3Di:
DDDDVLPAADQDPCCVVLVPDQEAEDELSVCRNHHDLANANHEYEYAKDAQVRLVSCLSNNHFKYKHAWDADPRMGDGPVVVLVVVCVVVVHDDDPVRVVVVCVVVVTGIDMDGSDDDD

Radius of gyration: 16.28 Å; Cα contacts (8 Å, |Δi|>4): 173; chains: 1; bounding box: 40×26×4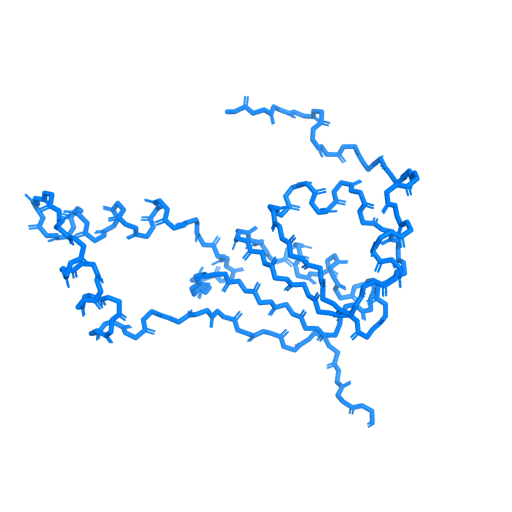8 Å

Solvent-accessible surface area (backbone atoms only — not comparable to full-atom values): 6718 Å² total; per-residue (Å²): 141,80,63,83,80,58,75,58,72,56,67,49,84,67,29,60,56,62,66,70,41,62,65,50,73,50,57,40,65,65,46,64,21,31,52,58,69,75,34,66,73,20,34,40,37,28,42,49,46,47,59,68,52,51,51,57,39,39,77,24,37,26,28,30,42,35,24,71,29,46,64,59,94,69,26,30,51,45,67,70,58,55,51,50,51,53,27,62,75,65,74,44,90,73,55,71,71,53,50,55,51,48,35,59,77,70,62,66,42,58,32,78,40,78,56,51,81,88,129

Sequence (119 aa):
PTGEKQDKRAVDWRSRYYLWADVVAGDWHYLKRHMPDEMWGKMVLTNTTTEEDVAFLRERGVKRLITTTPRLNGRSFGTNVMEALLVALAGRELGEEEYLRYIDLLGLRPQVLDLQEEA

pLDDT: mean 90.92, std 11.95, range [39.88, 98.38]